Protein AF-A0A0F9BJC0-F1 (afdb_monomer)

Sequence (109 aa):
LLWVIPHLPEIKAGFWPPSHKETGYSGSSKGRQGSSEAKFVKPCVVAADIEKLIERERIDGILLEYIYSNPQNYYENVQHVANALRVPTDKIFQRMRKTLERMTDGGKE

Structure (mmCIF, N/CA/C/O backbone):
data_AF-A0A0F9BJC0-F1
#
_entry.id   AF-A0A0F9BJC0-F1
#
loop_
_atom_site.group_PDB
_atom_site.id
_atom_site.type_symbol
_atom_site.label_atom_id
_atom_site.label_alt_id
_atom_site.label_comp_id
_atom_site.label_asym_id
_atom_site.label_entity_id
_atom_site.label_seq_id
_atom_site.pdbx_PDB_ins_code
_atom_site.Cartn_x
_atom_site.Cartn_y
_atom_site.Cartn_z
_atom_site.occupancy
_atom_site.B_iso_or_equiv
_atom_site.auth_seq_id
_atom_site.auth_comp_id
_atom_site.auth_asym_id
_atom_site.auth_atom_id
_atom_site.pdbx_PDB_model_num
ATOM 1 N N . LEU A 1 1 ? 2.162 7.314 -5.380 1.00 66.88 1 LEU A N 1
ATOM 2 C CA . LEU A 1 1 ? 1.967 6.069 -4.599 1.00 66.88 1 LEU A CA 1
ATOM 3 C C . LEU A 1 1 ? 0.616 5.407 -4.851 1.00 66.88 1 LEU A C 1
ATOM 5 O O . LEU A 1 1 ? 0.608 4.281 -5.317 1.00 66.88 1 LEU A O 1
ATOM 9 N N . LEU A 1 2 ? -0.500 6.099 -4.587 1.00 67.00 2 LEU A N 1
ATOM 10 C CA . LEU A 1 2 ? -1.861 5.535 -4.648 1.00 67.00 2 LEU A CA 1
ATOM 11 C C . LEU A 1 2 ? -2.219 4.846 -5.970 1.00 67.00 2 LEU A C 1
ATOM 13 O O . LEU A 1 2 ? -2.860 3.807 -5.955 1.00 67.00 2 LEU A O 1
ATOM 17 N N . TRP A 1 3 ? -1.769 5.396 -7.097 1.00 70.12 3 TRP A N 1
ATOM 18 C CA . TRP A 1 3 ? -1.955 4.766 -8.404 1.00 70.12 3 TRP A CA 1
ATOM 19 C C . TRP A 1 3 ? -1.064 3.534 -8.600 1.00 70.12 3 TRP A C 1
ATOM 21 O O . TRP A 1 3 ? -1.459 2.580 -9.247 1.00 70.12 3 TRP A O 1
ATOM 31 N N . VAL A 1 4 ? 0.147 3.534 -8.039 1.00 73.81 4 VAL A N 1
ATOM 32 C CA . VAL A 1 4 ? 1.164 2.515 -8.336 1.00 73.81 4 VAL A CA 1
ATOM 33 C C . VAL A 1 4 ? 0.960 1.244 -7.510 1.00 73.81 4 VAL A C 1
ATOM 35 O O . VAL A 1 4 ? 1.226 0.158 -8.007 1.00 73.81 4 VAL A O 1
ATOM 38 N N . ILE A 1 5 ? 0.471 1.362 -6.271 1.00 78.31 5 ILE A N 1
ATOM 39 C CA . ILE A 1 5 ? 0.261 0.217 -5.367 1.00 78.31 5 ILE A CA 1
ATOM 40 C C . ILE A 1 5 ? -0.678 -0.852 -5.965 1.00 78.31 5 ILE A C 1
ATOM 42 O O . ILE A 1 5 ? -0.287 -2.016 -5.963 1.00 78.31 5 ILE A O 1
ATOM 46 N N . PRO A 1 6 ? -1.844 -0.507 -6.550 1.00 76.44 6 PRO A N 1
ATOM 47 C CA . PRO A 1 6 ? -2.695 -1.482 -7.240 1.00 76.44 6 PRO A CA 1
ATOM 48 C C . PRO A 1 6 ? -1.989 -2.223 -8.385 1.00 76.44 6 PRO A C 1
ATOM 50 O O . PRO A 1 6 ? -2.265 -3.389 -8.642 1.00 76.44 6 PRO A O 1
ATOM 53 N N . HIS A 1 7 ? -1.060 -1.549 -9.067 1.00 77.44 7 HIS A N 1
ATOM 54 C CA . HIS A 1 7 ? -0.301 -2.099 -10.191 1.00 77.44 7 HIS A CA 1
ATOM 55 C C . HIS A 1 7 ? 1.006 -2.778 -9.767 1.00 77.44 7 HIS A C 1
ATOM 57 O O . HIS A 1 7 ? 1.728 -3.298 -10.617 1.00 77.44 7 HIS A O 1
ATOM 63 N N . LEU A 1 8 ? 1.334 -2.800 -8.472 1.00 77.50 8 LEU A N 1
ATOM 64 C CA . LEU A 1 8 ? 2.587 -3.358 -7.972 1.00 77.50 8 LEU A CA 1
ATOM 65 C C . LEU A 1 8 ? 2.816 -4.820 -8.416 1.00 77.50 8 LEU A C 1
ATOM 67 O O . LEU A 1 8 ? 3.941 -5.119 -8.819 1.00 77.50 8 LEU A O 1
ATOM 71 N N . PRO A 1 9 ? 1.802 -5.715 -8.449 1.00 77.44 9 PRO A N 1
ATOM 72 C CA . PRO A 1 9 ? 1.977 -7.070 -8.980 1.00 77.44 9 PRO A CA 1
ATOM 73 C C . PRO A 1 9 ? 2.394 -7.100 -10.460 1.00 77.44 9 PRO A C 1
ATOM 75 O O . PRO A 1 9 ? 3.280 -7.864 -10.841 1.00 77.44 9 PRO A O 1
ATOM 78 N N . GLU A 1 10 ? 1.799 -6.244 -11.294 1.00 74.44 10 GLU A N 1
ATOM 79 C CA . GLU A 1 10 ? 2.113 -6.145 -12.727 1.00 74.44 10 GLU A CA 1
ATOM 80 C C . GLU A 1 10 ? 3.524 -5.581 -12.943 1.00 74.44 10 GLU A C 1
ATOM 82 O O . GLU A 1 10 ? 4.299 -6.102 -13.749 1.00 74.44 10 GLU A O 1
ATOM 87 N N . ILE A 1 11 ? 3.889 -4.563 -12.159 1.00 78.12 11 ILE A N 1
ATOM 88 C CA . ILE A 1 11 ? 5.204 -3.914 -12.202 1.00 78.12 11 ILE A CA 1
ATOM 89 C C . ILE A 1 11 ? 6.306 -4.886 -11.755 1.00 78.12 11 ILE A C 1
ATOM 91 O O . ILE A 1 11 ? 7.362 -4.933 -12.389 1.00 78.12 11 ILE A O 1
ATOM 95 N N . LYS A 1 12 ? 6.051 -5.718 -10.733 1.00 74.38 12 LYS A N 1
ATOM 96 C CA . LYS A 1 12 ? 6.951 -6.810 -10.308 1.00 74.38 12 LYS A CA 1
ATOM 97 C C . LYS A 1 12 ? 7.178 -7.841 -11.411 1.00 74.38 12 LYS A C 1
ATOM 99 O O . LYS A 1 12 ? 8.287 -8.343 -11.561 1.00 74.38 12 LYS A O 1
ATOM 104 N N . ALA A 1 13 ? 6.154 -8.119 -12.214 1.00 74.38 13 ALA A N 1
ATOM 105 C CA . ALA A 1 13 ? 6.256 -8.986 -13.386 1.00 74.38 13 ALA A CA 1
ATOM 106 C C . ALA A 1 13 ? 6.933 -8.306 -14.598 1.00 74.38 13 ALA A C 1
ATOM 108 O O . ALA A 1 13 ? 7.061 -8.918 -15.658 1.00 74.38 13 ALA A O 1
ATOM 109 N N . GLY A 1 14 ? 7.383 -7.052 -14.460 1.00 66.69 14 GLY A N 1
ATOM 110 C CA . GLY A 1 14 ? 8.058 -6.292 -15.512 1.00 66.69 14 GLY A CA 1
ATOM 111 C C . GLY A 1 14 ? 7.109 -5.592 -16.488 1.00 66.69 14 GLY A C 1
ATOM 112 O O . GLY A 1 14 ? 7.575 -5.026 -17.482 1.00 66.69 14 GLY A O 1
ATOM 113 N N . PHE A 1 15 ? 5.799 -5.594 -16.221 1.00 70.94 15 PHE A N 1
ATOM 114 C CA . PHE A 1 15 ? 4.808 -4.900 -17.039 1.00 70.94 15 PHE A CA 1
ATOM 115 C C . PHE A 1 15 ? 4.594 -3.473 -16.536 1.00 70.94 15 PHE A C 1
ATOM 117 O O . PHE A 1 15 ? 4.300 -3.232 -15.369 1.00 70.94 15 PHE A O 1
ATOM 124 N N . TRP A 1 16 ? 4.726 -2.504 -17.442 1.00 71.38 16 TRP A N 1
ATOM 125 C CA . TRP A 1 16 ? 4.431 -1.105 -17.149 1.00 71.38 16 TRP A CA 1
ATOM 126 C C . TRP A 1 16 ? 3.003 -0.767 -17.604 1.00 71.38 16 TRP A C 1
ATOM 128 O O . TRP A 1 16 ? 2.735 -0.866 -18.807 1.00 71.38 16 TRP A O 1
ATOM 138 N N . PRO A 1 17 ? 2.085 -0.362 -16.706 1.00 66.44 17 PRO A N 1
ATOM 139 C CA . PRO A 1 17 ? 0.698 -0.122 -17.086 1.00 66.44 17 PRO A CA 1
ATOM 140 C C . PRO A 1 17 ? 0.560 1.040 -18.091 1.00 66.44 17 PRO A C 1
ATOM 142 O O . PRO A 1 17 ? 1.272 2.049 -17.998 1.00 66.44 17 PRO A O 1
ATOM 145 N N . PRO A 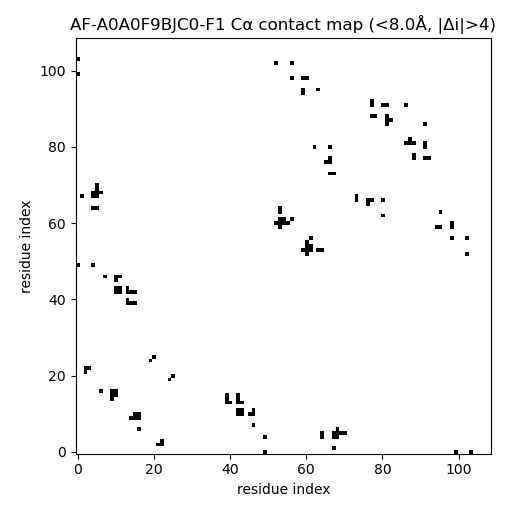1 18 ? -0.375 0.946 -19.056 1.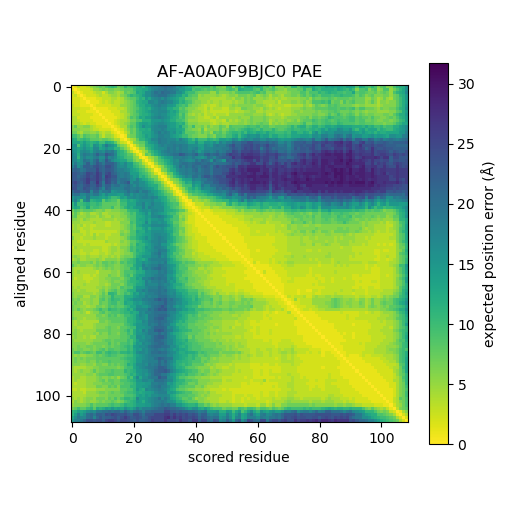00 56.94 18 PRO A N 1
ATOM 146 C CA . PRO A 1 18 ? -0.480 1.886 -20.175 1.00 56.94 18 PRO A CA 1
ATOM 147 C C . PRO A 1 18 ? -0.790 3.338 -19.761 1.00 56.94 18 PRO A C 1
ATOM 149 O O . PRO A 1 18 ? -0.336 4.260 -20.442 1.00 56.94 18 PRO A O 1
ATOM 152 N N . SER A 1 19 ? -1.453 3.579 -18.620 1.00 56.19 19 SER A N 1
ATOM 153 C CA . SER A 1 19 ? -1.801 4.930 -18.126 1.00 56.19 19 SER A CA 1
ATOM 154 C C . SER A 1 19 ? -0.732 5.573 -17.220 1.00 56.19 19 SER A C 1
ATOM 156 O O . SER A 1 19 ? -1.012 6.228 -16.224 1.00 56.19 19 SER A O 1
ATOM 158 N N . HIS A 1 20 ? 0.540 5.421 -17.572 1.00 52.97 20 HIS A N 1
ATOM 159 C CA . HIS A 1 20 ? 1.687 5.950 -16.823 1.00 52.97 20 HIS A CA 1
ATOM 160 C C . HIS A 1 20 ? 1.777 7.489 -16.722 1.00 52.97 20 HIS A C 1
ATOM 162 O O . HIS A 1 20 ? 2.672 8.002 -16.050 1.00 52.97 20 HIS A O 1
ATOM 168 N N . LYS A 1 21 ? 0.887 8.249 -17.375 1.00 49.97 21 LYS A N 1
ATOM 169 C CA . LYS A 1 21 ? 0.888 9.724 -17.329 1.00 49.97 21 LYS A CA 1
ATOM 170 C C . LYS A 1 21 ? 0.471 10.291 -15.965 1.00 49.97 21 LYS A C 1
ATOM 172 O O . LYS A 1 21 ? 0.847 11.415 -15.659 1.00 49.97 21 LYS A O 1
ATOM 177 N N . GLU A 1 22 ? -0.220 9.514 -15.131 1.00 47.09 22 GLU A N 1
ATOM 178 C CA . GLU A 1 22 ? -0.606 9.915 -13.766 1.00 47.09 22 GLU A CA 1
ATOM 179 C C . GLU A 1 22 ? 0.503 9.686 -12.719 1.00 47.09 22 GLU A C 1
ATOM 181 O O . GLU A 1 22 ? 0.351 10.030 -11.551 1.00 47.09 22 GLU A O 1
ATOM 186 N N . THR A 1 23 ? 1.652 9.124 -13.115 1.00 49.03 23 THR A N 1
ATOM 187 C CA . THR A 1 23 ? 2.681 8.653 -12.169 1.00 49.03 23 THR A CA 1
ATOM 188 C C . THR A 1 23 ? 3.617 9.736 -11.631 1.00 49.03 23 THR A C 1
ATOM 190 O O . THR A 1 23 ? 4.446 9.434 -10.778 1.00 49.03 23 THR A O 1
ATOM 193 N N . GLY A 1 24 ? 3.564 10.974 -12.134 1.00 48.75 24 GLY A N 1
ATOM 194 C CA . GLY A 1 24 ? 4.579 11.997 -11.829 1.00 48.75 24 GLY A CA 1
ATOM 195 C C . GLY A 1 24 ? 5.975 11.690 -12.403 1.00 48.75 24 GLY A C 1
ATOM 196 O O . GLY A 1 24 ? 6.816 12.580 -12.477 1.00 48.75 24 GLY A O 1
ATOM 197 N N . TYR A 1 25 ? 6.213 10.478 -12.916 1.00 46.53 25 TYR A N 1
ATOM 198 C CA . TYR A 1 25 ? 7.389 10.119 -13.704 1.00 46.53 25 TYR A CA 1
ATOM 199 C C . TYR A 1 25 ? 7.166 10.524 -15.162 1.00 46.53 25 TYR A C 1
ATOM 201 O O . TYR A 1 25 ? 7.098 9.679 -16.061 1.00 46.53 25 TYR A O 1
ATOM 209 N N . SER A 1 26 ? 7.032 11.827 -15.416 1.00 49.31 26 SER A N 1
ATOM 210 C CA . SER A 1 26 ? 7.029 12.339 -16.783 1.00 49.31 26 SER A CA 1
ATOM 211 C C . SER A 1 26 ? 8.338 11.929 -17.456 1.00 49.31 26 SER A C 1
ATOM 213 O O . SER A 1 26 ? 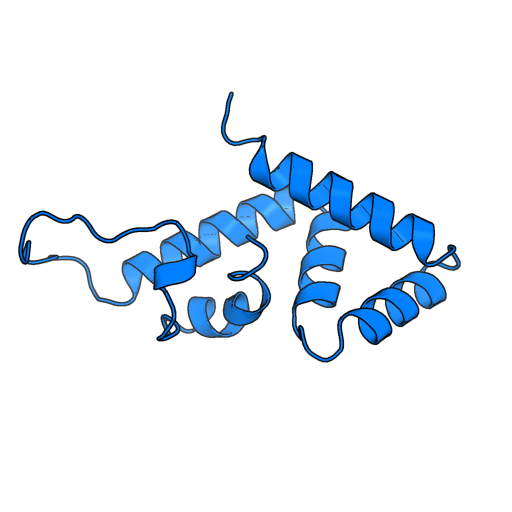9.420 12.359 -17.054 1.00 49.31 26 SER A O 1
ATOM 215 N N . GLY A 1 27 ? 8.240 11.064 -18.468 1.00 46.81 27 GLY A N 1
ATOM 216 C CA . GLY A 1 27 ? 9.335 10.833 -19.396 1.00 46.81 27 GLY A CA 1
ATOM 217 C C . GLY A 1 27 ? 9.802 12.179 -19.940 1.00 46.81 27 GLY A C 1
ATOM 218 O O . GLY A 1 27 ? 8.978 12.999 -20.344 1.00 46.81 27 GLY A O 1
ATOM 219 N N . SER A 1 28 ? 11.112 12.404 -19.865 1.00 44.81 28 SER A N 1
ATOM 220 C CA . SER A 1 28 ? 11.803 13.594 -20.358 1.00 44.81 28 SER A CA 1
ATOM 221 C C . SER A 1 28 ? 11.201 14.088 -21.679 1.00 44.81 28 SER A C 1
ATOM 223 O O . SER A 1 28 ? 11.064 13.328 -22.635 1.00 44.81 28 SER A O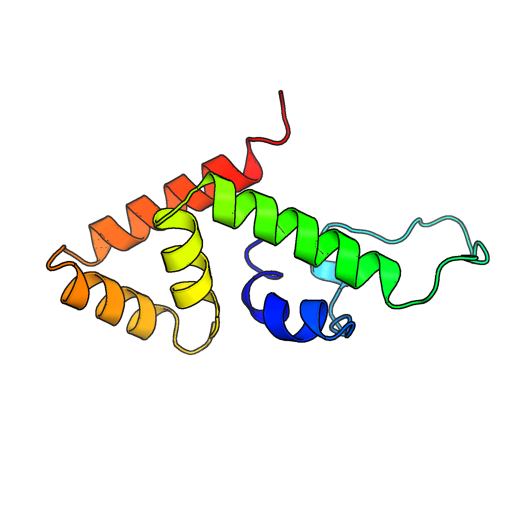 1
ATOM 225 N N . SER A 1 29 ? 10.869 15.378 -21.739 1.00 45.78 29 SER A N 1
ATOM 226 C CA . SER A 1 29 ? 10.414 16.084 -22.944 1.00 45.78 29 SER A CA 1
ATOM 227 C C . SER A 1 29 ? 11.530 16.302 -23.978 1.00 45.78 29 SER A C 1
ATOM 229 O O . SER A 1 29 ? 11.304 16.922 -25.016 1.00 45.78 29 SER A O 1
ATOM 231 N N . LYS A 1 30 ? 12.739 15.784 -23.731 1.00 45.03 30 LYS A N 1
ATOM 232 C CA . LYS A 1 30 ? 13.842 15.777 -24.696 1.00 45.03 30 LYS A CA 1
ATOM 233 C C . LYS A 1 30 ? 13.762 14.488 -25.510 1.00 45.03 30 LYS A C 1
ATOM 235 O O . LYS A 1 30 ? 13.728 13.406 -24.935 1.00 45.03 30 LYS A O 1
ATOM 240 N N . GLY A 1 31 ? 13.665 14.636 -26.835 1.00 46.03 31 GLY A N 1
ATOM 241 C CA . GLY A 1 31 ? 13.367 13.578 -27.808 1.00 46.03 31 GLY A CA 1
ATOM 242 C C . GLY A 1 31 ? 14.140 12.270 -27.619 1.00 46.03 31 GLY A C 1
ATOM 243 O O . GLY A 1 31 ? 15.176 12.261 -26.970 1.00 46.03 31 GLY A O 1
ATOM 244 N N . ARG A 1 32 ? 13.605 11.179 -28.202 1.00 47.25 32 ARG A N 1
ATOM 245 C CA . ARG A 1 32 ? 14.076 9.777 -28.104 1.00 47.25 32 ARG A CA 1
ATOM 246 C C . ARG A 1 32 ? 15.580 9.661 -27.812 1.00 47.25 32 ARG A C 1
ATOM 248 O O . ARG A 1 32 ? 16.387 9.503 -28.723 1.00 47.25 32 ARG A O 1
ATOM 255 N N . GLN A 1 33 ? 15.944 9.684 -26.534 1.00 49.03 33 GLN A N 1
ATOM 256 C CA . GLN A 1 33 ? 17.225 9.163 -26.093 1.00 49.03 33 GLN A CA 1
ATOM 257 C C . GLN A 1 33 ? 17.102 7.650 -26.211 1.00 49.03 33 GLN A C 1
ATOM 259 O O . GLN A 1 33 ? 16.183 7.053 -25.647 1.00 49.03 33 GLN A O 1
ATOM 264 N N . GLY A 1 34 ? 17.970 7.040 -27.018 1.00 44.34 34 GLY A N 1
ATOM 265 C CA . GLY A 1 34 ? 18.109 5.593 -27.045 1.00 44.34 34 GLY A CA 1
ATOM 266 C C . GLY A 1 34 ? 18.479 5.135 -25.643 1.00 44.34 34 GLY A C 1
ATOM 267 O O . GLY A 1 34 ? 19.618 5.290 -25.219 1.00 44.34 34 GLY A O 1
ATOM 268 N N . SER A 1 35 ? 17.491 4.638 -24.907 1.00 51.34 35 SER A N 1
ATOM 269 C CA . SER A 1 35 ? 17.713 3.959 -23.641 1.00 51.34 35 SER A CA 1
ATOM 270 C C . SER A 1 35 ? 18.473 2.675 -23.950 1.00 51.34 35 SER A C 1
ATOM 272 O O . SER A 1 35 ? 17.921 1.790 -24.603 1.00 51.34 35 SER A O 1
ATOM 274 N N . SER A 1 36 ? 19.728 2.574 -23.508 1.00 56.44 36 SER A N 1
ATOM 275 C CA . SER A 1 36 ? 20.456 1.298 -23.480 1.00 56.44 36 SER A CA 1
ATOM 276 C C . SER A 1 36 ? 19.860 0.328 -22.456 1.00 56.44 36 SER A C 1
ATOM 278 O O . SER A 1 36 ? 20.177 -0.858 -22.468 1.00 56.44 36 SER A O 1
ATOM 280 N N . GLU A 1 37 ? 18.987 0.820 -21.576 1.00 60.91 37 GLU A N 1
ATOM 281 C CA . GLU A 1 37 ? 18.299 0.008 -20.589 1.00 60.91 37 GLU A CA 1
ATOM 282 C C . GLU A 1 37 ? 17.142 -0.759 -21.221 1.00 60.91 37 GLU A C 1
ATOM 284 O O . GLU A 1 37 ? 16.353 -0.232 -22.017 1.00 60.91 37 GLU A O 1
ATOM 289 N N . ALA A 1 38 ? 17.029 -2.022 -20.822 1.00 58.53 38 ALA A N 1
ATOM 290 C CA . ALA A 1 38 ? 15.902 -2.852 -21.182 1.00 58.53 38 ALA A CA 1
ATOM 291 C C . ALA A 1 38 ? 14.598 -2.277 -20.602 1.00 58.53 38 ALA A C 1
ATOM 293 O O . ALA A 1 38 ? 14.562 -1.735 -19.499 1.00 58.53 38 ALA A O 1
ATOM 294 N N . LYS A 1 39 ? 13.492 -2.438 -21.336 1.00 64.06 39 LYS A N 1
ATOM 295 C CA . LYS A 1 39 ? 12.183 -1.834 -21.014 1.00 64.06 39 LYS A CA 1
ATOM 296 C C . LYS A 1 39 ? 11.619 -2.217 -19.633 1.00 64.06 39 LYS A C 1
ATOM 298 O O . LYS A 1 39 ? 10.731 -1.526 -19.148 1.00 64.06 39 LYS A O 1
ATOM 303 N N . PHE A 1 40 ? 12.128 -3.284 -19.014 1.00 67.25 40 PHE A N 1
ATOM 304 C CA . PHE A 1 40 ? 11.724 -3.759 -17.688 1.00 67.25 40 PHE A CA 1
ATOM 305 C C . PHE A 1 40 ? 12.478 -3.089 -16.527 1.00 67.25 40 PHE A C 1
ATOM 307 O O . PHE A 1 40 ? 12.004 -3.145 -15.397 1.00 67.25 40 PHE A O 1
ATOM 314 N N . VAL A 1 41 ? 13.616 -2.426 -16.780 1.00 72.31 41 VAL A N 1
ATOM 315 C CA . VAL A 1 41 ? 14.477 -1.863 -15.721 1.00 72.31 41 VAL A CA 1
ATOM 316 C C . VAL A 1 41 ? 13.724 -0.818 -14.901 1.00 72.31 41 VAL A C 1
ATOM 318 O O . VAL A 1 41 ? 13.663 -0.911 -13.679 1.00 72.31 41 VAL A O 1
ATOM 321 N N . LYS A 1 42 ? 13.077 0.140 -15.571 1.00 73.38 42 LYS A N 1
ATOM 322 C CA . LYS A 1 42 ? 12.301 1.197 -14.910 1.00 73.38 42 LYS A CA 1
ATOM 323 C C . LYS A 1 42 ? 11.129 0.651 -14.067 1.00 73.38 42 LYS A C 1
ATOM 325 O O . LYS A 1 42 ? 11.010 1.081 -12.921 1.00 73.38 42 LYS A O 1
ATOM 330 N N . PRO A 1 43 ? 10.306 -0.296 -14.562 1.00 72.06 43 PRO A N 1
ATOM 331 C CA . PRO A 1 43 ? 9.363 -1.042 -13.729 1.00 72.06 43 PRO A CA 1
ATOM 332 C C . PRO A 1 43 ? 9.983 -1.638 -12.465 1.00 72.06 43 PRO A C 1
ATOM 334 O O . PRO A 1 43 ? 9.511 -1.353 -11.367 1.00 72.06 43 PRO A O 1
ATOM 337 N N . CYS A 1 44 ? 11.072 -2.397 -12.598 1.00 75.44 44 CYS A N 1
ATOM 338 C CA . CYS A 1 44 ? 11.715 -3.054 -11.462 1.00 75.44 44 CYS A CA 1
ATOM 339 C C . CYS A 1 44 ? 12.245 -2.058 -10.419 1.00 75.44 44 CYS A C 1
ATOM 341 O O . CYS A 1 44 ? 12.078 -2.292 -9.226 1.00 75.44 44 CYS A O 1
ATOM 343 N N . VAL A 1 45 ? 12.835 -0.937 -10.851 1.00 80.88 45 VAL A N 1
ATOM 344 C CA . VAL A 1 45 ? 13.306 0.127 -9.944 1.00 80.88 45 VAL A CA 1
ATOM 345 C C . VAL A 1 45 ? 12.141 0.717 -9.149 1.00 80.88 45 VAL A C 1
ATOM 347 O O . VAL A 1 45 ? 12.223 0.841 -7.931 1.00 80.88 45 VAL A O 1
ATOM 350 N N . VAL A 1 46 ? 11.025 1.017 -9.817 1.00 79.75 46 VAL A N 1
ATOM 351 C CA . VAL A 1 46 ? 9.848 1.596 -9.155 1.00 79.75 46 VAL A CA 1
ATOM 352 C C . VAL A 1 46 ? 9.181 0.601 -8.203 1.00 79.75 46 VAL A C 1
ATOM 354 O O . VAL A 1 46 ? 8.764 1.002 -7.117 1.00 79.75 46 VAL A O 1
ATOM 357 N N . ALA A 1 47 ? 9.109 -0.685 -8.560 1.00 81.56 47 ALA A N 1
ATOM 358 C CA . ALA A 1 47 ? 8.656 -1.720 -7.630 1.00 81.56 47 ALA A CA 1
ATOM 359 C C . ALA A 1 47 ? 9.553 -1.786 -6.387 1.00 81.56 47 ALA A C 1
ATOM 361 O O . ALA A 1 47 ? 9.035 -1.733 -5.275 1.00 81.56 47 ALA A O 1
ATOM 362 N N . ALA A 1 48 ? 10.876 -1.831 -6.570 1.00 82.62 48 ALA A N 1
ATOM 363 C CA . ALA A 1 48 ? 11.828 -1.909 -5.466 1.00 82.62 48 ALA A CA 1
ATOM 364 C C . ALA A 1 48 ? 11.745 -0.690 -4.530 1.00 82.62 48 ALA A C 1
ATOM 366 O O . ALA A 1 48 ? 11.823 -0.836 -3.311 1.00 82.62 48 ALA A O 1
ATOM 367 N N . ASP A 1 49 ? 11.555 0.515 -5.071 1.00 84.56 49 ASP A N 1
ATOM 368 C CA . ASP A 1 49 ? 11.391 1.720 -4.254 1.00 84.56 49 ASP A CA 1
ATOM 369 C C . ASP A 1 49 ? 10.089 1.694 -3.442 1.00 84.56 49 ASP A C 1
ATOM 371 O O . ASP A 1 49 ? 10.078 2.084 -2.274 1.00 84.56 49 ASP A O 1
ATOM 375 N N . ILE A 1 50 ? 8.996 1.183 -4.015 1.00 83.88 50 ILE A N 1
ATOM 376 C CA . ILE A 1 50 ? 7.732 1.022 -3.284 1.00 83.88 50 ILE A CA 1
ATOM 377 C C . ILE A 1 50 ? 7.851 -0.048 -2.203 1.00 83.88 50 ILE A C 1
ATOM 379 O O . ILE A 1 50 ? 7.378 0.177 -1.090 1.00 83.88 50 ILE A O 1
ATOM 383 N N . GLU A 1 51 ? 8.502 -1.174 -2.492 1.00 85.69 51 GLU A N 1
ATOM 384 C CA . GLU A 1 51 ? 8.748 -2.222 -1.498 1.00 85.69 51 GLU A CA 1
ATOM 385 C C . GLU A 1 51 ? 9.555 -1.692 -0.315 1.00 85.69 51 GLU A C 1
ATOM 387 O O . GLU A 1 51 ? 9.150 -1.899 0.825 1.00 85.69 51 GLU A O 1
ATOM 392 N N . LYS A 1 52 ? 10.611 -0.906 -0.560 1.00 87.31 52 LYS A N 1
ATOM 393 C CA . LYS A 1 52 ? 11.363 -0.246 0.521 1.00 87.31 52 LYS A CA 1
ATOM 394 C C . LYS A 1 52 ? 10.474 0.641 1.387 1.00 87.31 52 LYS A C 1
ATOM 396 O O . LYS A 1 52 ? 10.618 0.651 2.609 1.00 87.31 52 LYS A O 1
ATOM 401 N N . LEU A 1 53 ? 9.563 1.402 0.778 1.00 86.19 53 LEU A N 1
ATOM 402 C CA . LEU A 1 53 ? 8.633 2.244 1.532 1.00 86.19 53 LEU A CA 1
ATOM 403 C C . LEU A 1 53 ? 7.646 1.395 2.347 1.00 86.19 53 LEU A C 1
ATOM 405 O O . LEU A 1 53 ? 7.378 1.727 3.500 1.00 86.19 53 LEU A O 1
ATOM 409 N N . ILE A 1 54 ? 7.126 0.304 1.777 1.00 87.44 54 ILE A N 1
ATOM 410 C CA . ILE A 1 54 ? 6.237 -0.641 2.472 1.00 87.44 54 ILE A CA 1
ATOM 411 C C . ILE A 1 54 ? 6.964 -1.268 3.669 1.00 87.44 54 ILE A C 1
ATOM 413 O O . ILE A 1 54 ? 6.446 -1.240 4.786 1.00 87.44 54 ILE A O 1
ATOM 417 N N . GLU A 1 55 ? 8.184 -1.767 3.466 1.00 88.31 55 GLU A N 1
ATOM 418 C CA . GLU A 1 55 ? 9.013 -2.364 4.517 1.00 88.31 55 GLU A CA 1
ATOM 419 C C . GLU A 1 55 ? 9.324 -1.367 5.640 1.00 88.31 55 GLU A C 1
ATOM 421 O O . GLU A 1 55 ? 9.226 -1.711 6.823 1.00 88.31 55 GLU A O 1
ATOM 426 N N . ARG A 1 56 ? 9.628 -0.111 5.290 1.00 90.12 56 ARG A N 1
ATOM 427 C CA . ARG A 1 56 ? 9.889 0.965 6.258 1.00 90.12 56 ARG A CA 1
ATOM 428 C C . ARG A 1 56 ? 8.699 1.208 7.187 1.00 90.12 56 ARG A C 1
ATOM 430 O O . ARG A 1 56 ? 8.890 1.390 8.389 1.00 90.12 56 ARG A O 1
ATOM 437 N N . GLU A 1 57 ? 7.479 1.183 6.652 1.00 87.31 57 GLU A N 1
ATOM 438 C CA . GLU A 1 57 ? 6.241 1.378 7.423 1.00 87.31 57 GLU A CA 1
ATOM 439 C C . GLU A 1 57 ? 5.751 0.088 8.122 1.00 87.31 57 GLU A C 1
ATOM 441 O O . GLU A 1 57 ? 4.776 0.114 8.882 1.00 87.31 57 GLU A O 1
ATOM 446 N N . ARG A 1 58 ? 6.439 -1.047 7.929 1.00 89.88 58 ARG A N 1
ATOM 447 C CA . ARG A 1 58 ? 6.163 -2.341 8.575 1.00 89.88 58 ARG A CA 1
ATOM 448 C C . ARG A 1 58 ? 4.7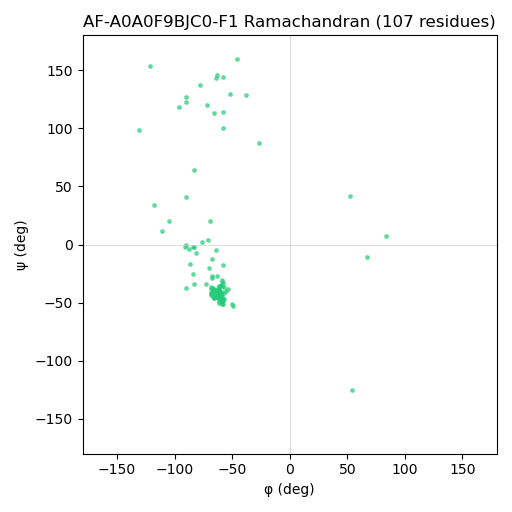10 -2.797 8.370 1.00 89.88 58 ARG A C 1
ATOM 450 O O . ARG A 1 58 ? 4.230 -2.899 7.247 1.00 89.88 58 ARG A O 1
ATOM 457 N N . ILE A 1 59 ? 3.994 -3.076 9.465 1.00 87.75 59 ILE A N 1
ATOM 458 C CA . ILE A 1 59 ? 2.597 -3.532 9.453 1.00 87.75 59 ILE A CA 1
ATOM 459 C C . ILE A 1 59 ? 1.705 -2.528 8.717 1.00 87.75 59 ILE A C 1
ATOM 461 O O . ILE A 1 59 ? 0.795 -2.942 8.006 1.00 87.75 59 ILE A O 1
ATOM 465 N N . ASP A 1 60 ? 1.971 -1.225 8.844 1.00 88.00 60 ASP A N 1
ATOM 466 C CA . ASP A 1 60 ? 1.163 -0.205 8.173 1.00 88.00 60 ASP A CA 1
ATOM 467 C C . ASP A 1 60 ? 1.359 -0.247 6.660 1.00 88.00 60 ASP A C 1
ATOM 469 O O . ASP A 1 60 ? 0.388 -0.089 5.925 1.00 88.00 60 ASP A O 1
ATOM 473 N N . GLY A 1 61 ? 2.580 -0.532 6.202 1.00 86.81 61 GLY A N 1
ATOM 474 C CA . GLY A 1 61 ? 2.874 -0.750 4.789 1.00 86.81 61 GLY A CA 1
ATOM 475 C C . GLY A 1 61 ? 2.143 -1.971 4.231 1.00 86.81 61 GLY A C 1
ATOM 476 O O . GLY A 1 61 ? 1.516 -1.874 3.180 1.00 86.81 61 GLY A O 1
ATOM 477 N N . ILE A 1 62 ? 2.153 -3.091 4.961 1.00 87.38 62 ILE A N 1
ATOM 478 C CA . ILE A 1 62 ? 1.469 -4.332 4.547 1.00 87.38 62 ILE A CA 1
ATOM 479 C C . ILE A 1 62 ? -0.049 -4.125 4.471 1.00 87.38 62 ILE A C 1
ATOM 481 O O . ILE A 1 62 ? -0.699 -4.548 3.516 1.00 87.38 62 ILE A O 1
ATOM 485 N N . LEU A 1 63 ? -0.634 -3.453 5.468 1.00 88.81 63 LEU A N 1
ATOM 486 C CA . LEU A 1 63 ? -2.065 -3.135 5.466 1.00 88.81 63 LEU A CA 1
ATOM 487 C C . LEU A 1 63 ? -2.438 -2.226 4.295 1.00 88.81 63 LEU A C 1
ATOM 489 O O . LEU A 1 63 ? -3.500 -2.390 3.698 1.00 88.81 63 LEU A O 1
ATOM 493 N N . LEU A 1 64 ? -1.560 -1.286 3.962 1.00 88.38 64 LEU A N 1
ATOM 494 C CA . LEU A 1 64 ? -1.743 -0.365 2.853 1.00 88.38 64 LEU A CA 1
ATOM 495 C C . LEU A 1 64 ? -1.667 -1.105 1.509 1.00 88.38 64 LEU A C 1
ATOM 497 O O . LEU A 1 64 ? -2.541 -0.905 0.669 1.00 88.38 64 LEU A O 1
ATOM 501 N N . GLU A 1 65 ? -0.714 -2.021 1.329 1.00 87.19 65 GLU A N 1
ATOM 502 C CA . GLU A 1 65 ? -0.666 -2.902 0.154 1.00 87.19 65 GLU A CA 1
ATOM 503 C C . GLU A 1 65 ? -1.954 -3.725 0.021 1.00 87.19 65 GLU A C 1
ATOM 505 O O . GLU A 1 65 ? -2.580 -3.711 -1.036 1.00 87.19 65 GLU A O 1
ATOM 510 N N . TYR A 1 66 ? -2.414 -4.364 1.101 1.00 87.31 66 TYR A N 1
ATOM 511 C CA . TYR A 1 66 ? -3.648 -5.154 1.085 1.00 87.31 66 TYR A CA 1
ATOM 512 C C . TYR A 1 66 ? -4.874 -4.311 0.712 1.00 87.31 66 TYR A C 1
ATOM 514 O O . TYR A 1 66 ? -5.634 -4.680 -0.183 1.00 87.31 66 TYR A O 1
ATOM 522 N N . ILE A 1 67 ? -5.049 -3.155 1.357 1.00 86.38 67 ILE A N 1
ATOM 523 C CA . ILE A 1 67 ? -6.213 -2.287 1.146 1.00 86.38 67 ILE A CA 1
ATOM 524 C C . ILE A 1 67 ? -6.275 -1.772 -0.293 1.00 86.38 67 ILE A C 1
ATOM 526 O O . ILE A 1 67 ? -7.350 -1.778 -0.899 1.00 86.38 67 ILE A O 1
ATOM 530 N N . TYR A 1 68 ? -5.135 -1.350 -0.840 1.00 83.56 68 TYR A N 1
ATOM 531 C CA . TYR A 1 68 ? -5.055 -0.769 -2.179 1.00 83.56 68 TYR A CA 1
ATOM 532 C C . TYR A 1 68 ? -4.786 -1.800 -3.287 1.00 83.56 68 TYR A C 1
ATOM 534 O O . TYR A 1 68 ? -4.800 -1.425 -4.455 1.00 83.56 68 TYR A O 1
ATOM 542 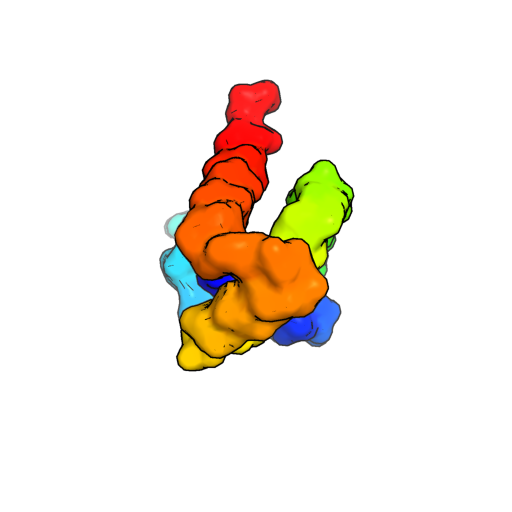N N . SER A 1 69 ? -4.602 -3.083 -2.959 1.00 82.88 69 SER A N 1
ATOM 543 C CA . SER A 1 69 ? -4.395 -4.155 -3.949 1.00 82.88 69 SER A CA 1
ATOM 544 C C . SER A 1 69 ? -5.551 -4.284 -4.947 1.00 82.88 69 SER A C 1
ATOM 546 O O . SER A 1 69 ? -5.327 -4.593 -6.114 1.00 82.88 69 SER A O 1
ATOM 548 N N . ASN A 1 70 ?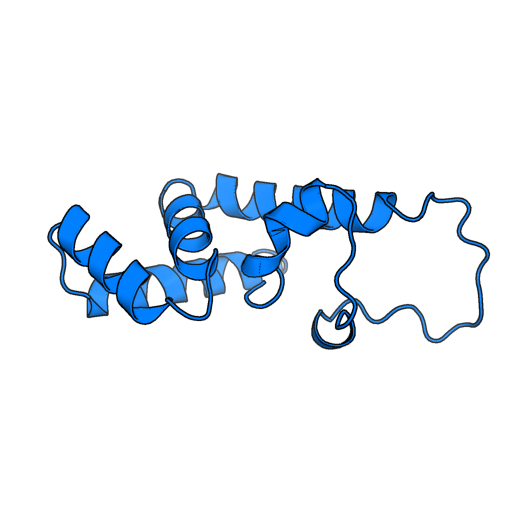 -6.783 -3.998 -4.512 1.00 80.94 70 ASN A N 1
ATOM 549 C CA . ASN A 1 70 ? -7.960 -3.934 -5.371 1.00 80.94 70 ASN A CA 1
ATOM 550 C C . ASN A 1 70 ? -8.747 -2.633 -5.118 1.00 80.94 70 ASN A C 1
ATOM 552 O O . ASN A 1 70 ? -9.557 -2.578 -4.188 1.00 80.94 70 ASN A O 1
ATOM 556 N N . PRO A 1 71 ? -8.555 -1.595 -5.953 1.00 76.81 71 PRO A N 1
ATOM 557 C CA . PRO A 1 71 ? -9.213 -0.300 -5.793 1.00 76.81 71 PRO A CA 1
ATOM 558 C C . PRO A 1 71 ? -10.741 -0.369 -5.812 1.00 76.81 71 PRO A C 1
ATOM 560 O O . PRO A 1 71 ? -11.390 0.446 -5.160 1.00 76.81 71 PRO A O 1
ATOM 563 N N . GLN A 1 72 ? -11.320 -1.332 -6.538 1.00 82.12 72 GLN A N 1
ATOM 564 C CA . GLN A 1 72 ? -12.777 -1.485 -6.626 1.00 82.12 72 GLN A CA 1
ATOM 565 C C . GLN A 1 72 ? -13.386 -1.916 -5.287 1.00 82.12 72 GLN A C 1
ATOM 567 O O . GLN A 1 72 ? -14.501 -1.518 -4.965 1.00 82.12 72 GLN A O 1
ATOM 572 N N . ASN A 1 73 ? -12.613 -2.640 -4.474 1.00 87.00 73 ASN A N 1
ATOM 573 C CA . ASN A 1 73 ? -13.047 -3.175 -3.185 1.00 87.00 73 ASN A CA 1
ATOM 574 C C . ASN A 1 73 ? -12.461 -2.383 -2.010 1.00 87.00 73 ASN A C 1
ATOM 576 O O . ASN A 1 73 ? -12.408 -2.883 -0.890 1.00 87.00 73 ASN A O 1
ATOM 580 N N . TYR A 1 74 ? -12.012 -1.144 -2.236 1.00 84.88 74 TYR A N 1
ATOM 581 C CA . TYR A 1 74 ? -11.318 -0.346 -1.223 1.00 84.88 74 TYR A CA 1
ATOM 582 C C . TYR A 1 74 ? -12.070 -0.286 0.119 1.00 84.88 74 TYR A C 1
ATOM 584 O O . TYR A 1 74 ? -11.501 -0.594 1.165 1.00 84.88 74 TYR A O 1
ATOM 592 N N . TYR A 1 75 ? -13.362 0.056 0.097 1.00 87.62 75 TYR A N 1
ATOM 593 C CA . TYR A 1 75 ? -14.177 0.150 1.314 1.00 87.62 75 TYR A CA 1
ATOM 594 C C . TYR A 1 75 ? -14.354 -1.201 2.015 1.00 87.62 75 TYR A C 1
ATOM 596 O O . TYR A 1 75 ? -14.281 -1.266 3.243 1.00 87.62 75 TYR A O 1
ATOM 604 N N . GLU A 1 76 ? -14.539 -2.276 1.250 1.00 90.38 76 GLU A N 1
ATOM 605 C CA . GLU A 1 76 ? -14.655 -3.634 1.787 1.00 90.38 76 GLU A CA 1
ATOM 606 C C . GLU A 1 76 ? -13.341 -4.072 2.436 1.00 90.38 76 GLU A C 1
ATOM 608 O O . GLU A 1 76 ? -13.342 -4.527 3.578 1.00 90.38 76 GLU A O 1
ATOM 613 N N . ASN A 1 77 ? -12.204 -3.847 1.772 1.00 90.06 77 ASN A N 1
ATOM 614 C CA . ASN A 1 77 ? -10.880 -4.176 2.299 1.00 90.06 77 ASN A CA 1
ATOM 615 C C . ASN A 1 77 ? -10.593 -3.429 3.608 1.00 90.06 77 ASN A C 1
ATOM 617 O O . ASN A 1 77 ? -10.105 -4.026 4.570 1.00 90.06 77 ASN A O 1
ATOM 621 N N . VAL A 1 78 ? -10.933 -2.136 3.679 1.00 91.25 78 VAL A N 1
ATOM 622 C CA . VAL A 1 78 ? -10.803 -1.351 4.917 1.00 91.25 78 VAL A CA 1
ATOM 623 C C . VAL A 1 78 ? -11.688 -1.935 6.020 1.00 91.25 78 VAL A C 1
ATOM 625 O O . VAL A 1 78 ? -11.227 -2.074 7.155 1.00 91.25 78 VAL A O 1
ATOM 628 N N . GLN A 1 79 ? -12.926 -2.323 5.705 1.00 91.75 79 GLN A N 1
ATOM 629 C CA . GLN A 1 79 ? -13.832 -2.936 6.676 1.00 91.75 79 GLN A CA 1
ATOM 630 C C . GLN A 1 79 ? -13.321 -4.303 7.155 1.00 91.75 79 GLN A C 1
ATOM 632 O O . GLN A 1 79 ? -13.390 -4.599 8.348 1.00 91.75 79 GLN A O 1
ATOM 637 N N . HIS A 1 80 ? -12.759 -5.121 6.263 1.00 90.69 80 HIS A N 1
ATOM 638 C CA . HIS A 1 80 ? -12.146 -6.401 6.614 1.00 90.69 80 HIS A CA 1
ATOM 639 C C . HIS A 1 80 ? -10.970 -6.220 7.573 1.00 90.69 80 HIS A C 1
ATOM 641 O O . HIS A 1 80 ? -10.906 -6.903 8.597 1.00 90.69 80 HIS A O 1
ATOM 647 N N . VAL A 1 81 ? -10.085 -5.261 7.294 1.00 90.38 81 VAL A N 1
ATOM 648 C CA . VAL A 1 81 ? -8.962 -4.924 8.179 1.00 90.38 81 VAL A CA 1
ATOM 649 C C . VAL A 1 81 ? -9.459 -4.403 9.529 1.00 90.38 81 VAL A C 1
ATOM 651 O O . VAL A 1 81 ? -8.968 -4.838 10.571 1.00 90.38 81 VAL A O 1
ATOM 654 N N . ALA A 1 82 ? -10.451 -3.510 9.531 1.00 93.00 82 ALA A N 1
ATOM 655 C CA . ALA A 1 82 ? -11.050 -2.970 10.751 1.00 93.00 82 ALA A CA 1
ATOM 656 C C . ALA A 1 82 ? -11.635 -4.088 11.632 1.00 93.00 82 ALA A C 1
ATOM 658 O O . ALA A 1 82 ? -11.337 -4.164 12.827 1.00 93.00 82 ALA A O 1
ATOM 659 N N . ASN A 1 83 ? -12.381 -5.014 11.021 1.00 93.56 83 ASN A N 1
ATOM 660 C CA . ASN A 1 83 ? -12.967 -6.170 11.695 1.00 93.56 83 ASN A CA 1
ATOM 661 C C . ASN A 1 83 ? -11.890 -7.125 12.237 1.00 93.56 83 ASN A C 1
ATOM 663 O O . ASN A 1 83 ? -11.973 -7.549 13.390 1.00 93.56 83 ASN A O 1
ATOM 667 N N . ALA A 1 84 ? -10.863 -7.435 11.440 1.00 90.75 84 ALA A N 1
ATOM 668 C CA . ALA A 1 84 ? -9.766 -8.315 11.845 1.00 90.75 84 ALA A CA 1
ATOM 669 C C . ALA A 1 84 ? -8.976 -7.747 13.035 1.00 90.75 84 ALA A C 1
ATOM 671 O O . ALA A 1 84 ? -8.613 -8.480 13.954 1.00 90.75 84 ALA A O 1
ATOM 672 N N . LEU A 1 85 ? -8.753 -6.431 13.044 1.00 90.12 85 LEU A N 1
ATOM 673 C CA . LEU A 1 85 ? -8.026 -5.730 14.104 1.00 90.12 85 LEU A CA 1
ATOM 674 C C . LEU A 1 85 ? -8.919 -5.297 15.275 1.00 90.12 85 LEU A C 1
ATOM 676 O O . LEU A 1 85 ? -8.404 -4.772 16.261 1.00 90.12 85 LEU A O 1
ATOM 680 N N . ARG A 1 86 ? -10.238 -5.524 15.187 1.00 93.75 86 ARG A N 1
ATOM 681 C CA . ARG A 1 86 ? -11.246 -5.099 16.175 1.00 93.75 86 ARG A CA 1
ATOM 682 C C . ARG A 1 86 ? -11.161 -3.608 16.508 1.00 93.75 86 ARG A C 1
ATOM 684 O O . ARG A 1 86 ? -11.284 -3.209 17.665 1.00 93.75 86 ARG A O 1
ATOM 691 N N . VAL A 1 87 ? -10.948 -2.784 15.488 1.00 93.25 87 VAL A N 1
ATOM 692 C CA . VAL A 1 87 ? -10.914 -1.326 15.618 1.00 93.25 87 VAL A CA 1
ATOM 693 C C . VAL A 1 87 ? -11.971 -0.684 14.726 1.00 93.25 87 VAL A C 1
ATOM 695 O O . VAL A 1 87 ? -12.331 -1.253 13.698 1.00 93.25 87 VAL A O 1
ATOM 698 N N . PRO A 1 88 ? -12.453 0.515 15.079 1.00 94.06 88 PRO A N 1
ATOM 699 C CA . PRO A 1 88 ? -13.344 1.277 14.217 1.00 94.06 88 PRO A CA 1
ATOM 700 C C . PRO A 1 88 ? -12.732 1.585 12.839 1.00 94.06 88 PRO A C 1
ATOM 702 O O . PRO A 1 88 ? -11.534 1.862 12.718 1.00 94.06 88 PRO A O 1
ATOM 705 N N . THR A 1 89 ? -13.562 1.574 11.796 1.00 91.31 89 THR A N 1
ATOM 706 C CA . THR A 1 89 ? -13.151 1.807 10.400 1.00 91.31 89 THR A CA 1
ATOM 707 C C . THR A 1 89 ? -12.489 3.182 10.208 1.00 91.31 89 THR A C 1
ATOM 709 O O . THR A 1 89 ? -11.503 3.305 9.480 1.00 91.31 89 THR A O 1
ATOM 712 N N . ASP A 1 90 ? -12.944 4.215 10.926 1.00 92.25 90 ASP A N 1
ATOM 713 C CA . ASP A 1 90 ? -12.347 5.561 10.929 1.00 92.25 90 ASP A CA 1
ATOM 714 C C . ASP A 1 90 ? -10.887 5.561 11.404 1.00 92.25 90 ASP A C 1
ATOM 716 O O . ASP A 1 90 ? -10.054 6.291 10.854 1.00 92.25 90 ASP A O 1
ATOM 720 N N . LYS A 1 91 ? -10.537 4.697 12.365 1.00 91.62 91 LYS A N 1
ATOM 721 C CA . LYS A 1 91 ? -9.152 4.551 12.833 1.00 91.62 91 LYS A CA 1
ATOM 722 C C . LYS A 1 91 ? -8.255 3.964 11.751 1.00 91.62 91 LYS A C 1
ATOM 724 O O . LYS A 1 91 ? -7.112 4.407 11.627 1.00 91.62 91 LYS A O 1
ATOM 729 N N . ILE A 1 92 ? -8.761 3.024 10.950 1.00 91.75 92 ILE A N 1
ATOM 730 C CA . ILE A 1 92 ? -8.014 2.480 9.809 1.00 91.75 92 ILE A CA 1
ATOM 731 C C . ILE A 1 92 ? -7.800 3.561 8.750 1.00 91.75 92 ILE A C 1
ATOM 733 O O . ILE A 1 92 ? -6.662 3.756 8.325 1.00 91.75 92 ILE A O 1
ATOM 737 N N . PHE A 1 93 ? -8.830 4.338 8.397 1.00 88.25 93 PHE A N 1
ATOM 738 C CA . PHE A 1 93 ? -8.676 5.449 7.450 1.00 88.25 93 PHE A CA 1
ATOM 739 C C . PHE A 1 93 ? -7.624 6.466 7.903 1.00 88.25 93 PHE A C 1
ATOM 741 O O . PHE A 1 93 ? -6.742 6.835 7.125 1.00 88.25 93 PHE A O 1
ATOM 748 N N . GLN A 1 94 ? -7.666 6.885 9.171 1.00 89.81 94 GLN A N 1
ATOM 749 C CA . GLN A 1 94 ? -6.670 7.807 9.725 1.00 89.81 94 GLN A CA 1
ATOM 750 C C . GLN A 1 94 ? -5.257 7.214 9.699 1.00 89.81 94 GLN A C 1
ATOM 752 O O . GLN A 1 94 ? -4.301 7.915 9.363 1.00 89.81 94 GLN A O 1
ATOM 757 N N . ARG A 1 95 ? -5.115 5.928 10.040 1.00 89.88 95 ARG A N 1
ATOM 758 C CA . ARG A 1 95 ? -3.825 5.228 10.040 1.00 89.88 95 ARG A CA 1
ATOM 759 C C . ARG A 1 95 ? -3.244 5.128 8.631 1.00 89.88 95 ARG A C 1
ATOM 761 O O . ARG A 1 95 ? -2.077 5.461 8.437 1.00 89.88 95 ARG A O 1
ATOM 768 N N . MET A 1 96 ? -4.061 4.759 7.644 1.00 89.38 96 MET A N 1
ATOM 769 C CA . MET A 1 96 ? -3.643 4.673 6.240 1.00 89.38 96 MET A CA 1
ATOM 770 C C . MET A 1 96 ? -3.275 6.040 5.671 1.00 89.38 96 MET A C 1
ATOM 772 O O . MET A 1 96 ? -2.234 6.171 5.034 1.00 89.38 96 MET A O 1
ATOM 776 N N . ARG A 1 97 ? -4.065 7.078 5.965 1.00 86.88 97 ARG A N 1
ATOM 777 C CA . ARG A 1 97 ? -3.756 8.451 5.553 1.00 86.88 97 ARG A CA 1
ATOM 778 C C . ARG A 1 97 ? -2.399 8.915 6.083 1.00 86.88 97 ARG A C 1
ATOM 780 O O . ARG A 1 97 ? -1.567 9.351 5.297 1.00 86.88 97 ARG A O 1
ATOM 787 N N . LYS A 1 98 ? -2.149 8.762 7.387 1.00 88.94 98 LYS A N 1
ATOM 788 C CA . LYS A 1 98 ? -0.864 9.146 7.996 1.00 88.94 98 LYS A CA 1
ATOM 789 C C . LYS A 1 98 ? 0.311 8.358 7.421 1.00 88.94 98 LYS A C 1
ATOM 791 O O . LYS A 1 98 ? 1.403 8.894 7.290 1.00 88.94 98 LYS A O 1
ATOM 796 N N . THR A 1 99 ? 0.094 7.086 7.096 1.00 87.81 99 THR A N 1
ATOM 797 C CA . THR A 1 99 ? 1.121 6.233 6.481 1.00 87.81 99 THR A CA 1
ATOM 798 C C . THR A 1 99 ? 1.454 6.724 5.074 1.00 87.81 99 THR A C 1
ATOM 800 O O . THR A 1 99 ? 2.624 6.903 4.757 1.00 87.81 99 THR A O 1
ATOM 803 N N . LEU A 1 100 ? 0.443 7.052 4.262 1.00 85.38 100 LEU A N 1
ATOM 804 C CA . LEU A 1 100 ? 0.641 7.656 2.940 1.00 85.38 100 LEU A CA 1
ATOM 805 C C . LEU A 1 100 ? 1.367 9.002 3.012 1.00 85.38 100 LEU A C 1
ATOM 807 O O . LEU A 1 100 ? 2.250 9.251 2.194 1.00 85.38 100 LEU A O 1
ATOM 811 N N . GLU A 1 101 ? 1.017 9.849 3.983 1.00 85.38 101 GLU A N 1
ATOM 812 C CA . GLU A 1 101 ? 1.702 11.124 4.237 1.00 85.38 101 GLU A CA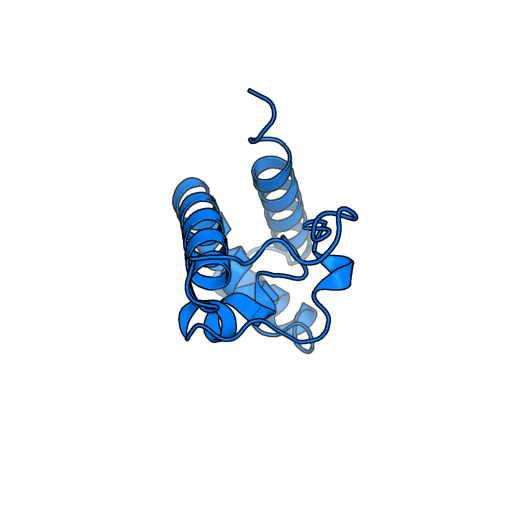 1
ATOM 813 C C . GLU A 1 101 ? 3.193 10.874 4.535 1.00 85.38 101 GLU A C 1
ATOM 815 O O . GLU A 1 101 ? 4.045 11.385 3.815 1.00 85.38 101 GLU A O 1
ATOM 820 N N . ARG A 1 102 ? 3.535 9.967 5.464 1.00 84.94 102 ARG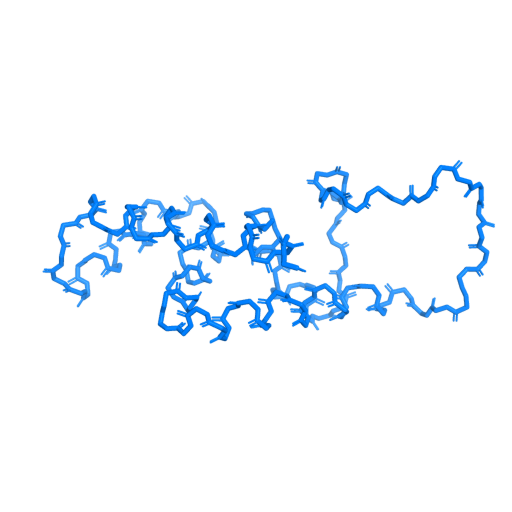 A N 1
ATOM 821 C CA . ARG A 1 102 ? 4.941 9.605 5.760 1.00 84.94 102 ARG A CA 1
ATOM 822 C C . ARG A 1 102 ? 5.689 9.004 4.567 1.00 84.94 102 ARG A C 1
ATOM 824 O O . ARG A 1 102 ? 6.870 9.296 4.364 1.00 84.94 102 ARG A O 1
ATOM 831 N N . MET A 1 103 ? 5.031 8.164 3.768 1.00 82.81 103 MET A N 1
ATOM 832 C CA . MET A 1 103 ? 5.619 7.583 2.551 1.00 82.81 103 MET A CA 1
ATOM 833 C C . MET A 1 103 ? 5.867 8.630 1.461 1.00 82.81 103 MET A C 1
ATOM 835 O O . MET A 1 103 ? 6.766 8.447 0.647 1.00 82.81 103 MET A O 1
ATOM 839 N N . THR A 1 104 ? 5.095 9.719 1.452 1.00 77.62 104 THR A N 1
ATOM 840 C CA . THR A 1 104 ? 5.216 10.801 0.464 1.00 77.62 104 THR A CA 1
ATOM 841 C C . THR A 1 104 ? 6.192 11.890 0.924 1.00 77.62 104 THR A C 1
ATOM 843 O O . THR A 1 104 ? 6.957 12.401 0.110 1.00 77.62 104 THR A O 1
ATOM 846 N N . ASP A 1 105 ? 6.212 12.212 2.220 1.00 70.75 105 ASP A N 1
ATOM 847 C CA . ASP A 1 105 ? 7.045 13.278 2.794 1.00 70.75 105 ASP A CA 1
ATOM 848 C C . ASP A 1 105 ? 8.476 12.825 3.117 1.00 70.75 105 ASP A C 1
ATOM 850 O O . ASP A 1 105 ? 9.400 13.635 3.075 1.00 70.75 105 ASP A O 1
ATOM 854 N N . GLY A 1 106 ? 8.699 11.527 3.354 1.00 55.66 106 GLY A N 1
ATOM 855 C CA . GLY A 1 106 ? 10.021 10.948 3.638 1.00 55.66 106 GLY A CA 1
ATOM 856 C C . GLY A 1 106 ? 11.010 10.930 2.460 1.00 55.66 106 GLY A C 1
ATOM 857 O O . GLY A 1 106 ? 11.931 10.120 2.470 1.00 55.66 106 GLY A O 1
ATOM 858 N N . GLY A 1 107 ? 10.793 11.764 1.437 1.00 46.12 107 GLY A N 1
ATOM 859 C CA . GLY A 1 107 ? 11.735 12.072 0.353 1.00 46.12 107 GLY A CA 1
ATOM 860 C C . GLY A 1 107 ? 12.282 13.508 0.406 1.00 46.12 107 GLY A C 1
ATOM 861 O O . GLY A 1 107 ? 12.863 13.964 -0.577 1.00 46.12 107 GLY A O 1
ATOM 862 N N . LYS A 1 108 ? 12.053 14.238 1.509 1.00 39.84 108 LYS A N 1
ATOM 863 C CA . LYS A 1 108 ? 12.542 15.611 1.751 1.00 39.84 108 LYS A CA 1
ATOM 864 C C . LYS A 1 108 ? 13.478 15.721 2.966 1.00 39.84 108 LYS A C 1
ATOM 866 O O . LYS A 1 108 ? 13.450 16.738 3.657 1.00 39.84 108 LYS A O 1
ATOM 871 N N . GLU A 1 109 ? 14.276 14.694 3.231 1.00 36.28 109 GLU A N 1
ATOM 872 C CA . GLU A 1 109 ? 15.424 14.811 4.145 1.00 36.28 109 GLU A CA 1
ATOM 873 C C . GLU A 1 109 ? 16.718 15.025 3.361 1.00 36.28 109 GLU A C 1
ATOM 875 O O . GLU A 1 109 ? 16.906 14.329 2.335 1.00 36.28 109 GLU A O 1
#

Nearest PDB structures (foldseek):
  5e18-assembly1_F  TM=5.500E-01  e=2.912E+00  Thermus thermophilus HB8
  6lts-assembly1_F  TM=5.488E-01  e=4.025E+00  Thermus thermophilus HB8
  8hkc-assembly1_E  TM=5.756E-01  e=9.041E+00  Escherichia coli K-12
  6jbq-assembly1_F  TM=3.988E-01  e=9.542E+00  Escherichia coli K-12

pLDDT: mean 75.36, std 16.08, range [36.28, 94.06]

Radius of gyration: 15.93 Å; Cα contacts (8 Å, |Δi|>4): 77; chains: 1; bounding box: 35×25×44 Å

Foldseek 3Di:
DLVCLLCLVVLCVLHDDPPCPPVVPPDDPPPDDPPPDDSSPVSVVVSVLLVVLLVVLPPLSVLLSQLSNPVVCNLVSLVVVCVVVVHDSVVSVVSNVVSVVCSVCVVPD

Organism: NCBI:txid412755

Solvent-accessible surface area (backbone atoms only — not comparable to full-atom values): 6420 Å² total; per-residue (Å²): 106,84,78,50,53,46,43,38,70,46,18,66,74,40,43,73,68,91,76,50,85,82,65,80,65,72,73,71,92,64,72,92,69,84,67,90,63,60,87,38,53,66,28,43,52,54,37,52,55,50,49,51,48,28,60,73,49,41,72,61,22,53,52,47,48,61,29,38,49,43,70,92,45,32,70,58,39,44,45,52,51,12,61,75,69,74,45,62,53,67,57,49,54,53,52,49,51,54,49,52,48,51,68,63,55,74,78,75,124

Mean predicted aligned error: 9.76 Å

Secondary structure (DSSP, 8-state):
-TTTTTTHHHHHTTPPPTTGGGSS----SS------S-TTHHHHHHHHHHHHHHHHHTHHHHHHHHHHS-GGGHHHHHHHHHHHHT--HHHHHHHHHHHHHHHHHTT--